Protein AF-A0A2E7S7I4-F1 (afdb_monomer_lite)

pLDDT: mean 76.7, std 18.22, range [30.67, 94.19]

Foldseek 3Di:
DDPPPPPPPPPPPDPKDKFWCDVVNDPVDDFDQDPQRKTKTKMKIFAQAQAKDKDADDDDDPQPWDKDWDRMDIAGHRGMDMIMIMIGDRPVVVVVPPPDD

Sequence (101 aa):
MVVCSLTTVNAQIGSWEMGIEYPQDNEDVPFNVKQDGTASIEFFVSNDELVDIVVEFEYEIPFEGEADGPESETIGSGENKSFILSVSGIDVWSFAADSKE

Structure (mmCIF, N/CA/C/O backbone):
data_AF-A0A2E7S7I4-F1
#
_entry.id   AF-A0A2E7S7I4-F1
#
loop_
_atom_site.group_PDB
_atom_site.id
_atom_site.type_symbol
_atom_site.label_atom_id
_atom_site.label_alt_id
_atom_site.label_comp_id
_atom_site.label_asym_id
_atom_site.label_entity_id
_atom_site.label_seq_id
_atom_site.pdbx_PDB_ins_code
_atom_site.Cartn_x
_atom_site.Cartn_y
_atom_site.Cartn_z
_atom_site.occupancy
_atom_site.B_iso_or_equiv
_atom_site.auth_seq_id
_atom_site.auth_comp_id
_atom_site.auth_asym_id
_atom_site.auth_atom_id
_atom_site.pdbx_PDB_model_num
ATOM 1 N N . MET A 1 1 ? -1.927 -27.656 15.101 1.00 35.72 1 MET A N 1
ATOM 2 C CA . MET A 1 1 ? -0.918 -26.609 14.851 1.00 35.72 1 MET A CA 1
ATOM 3 C C . MET A 1 1 ? -1.293 -25.987 13.520 1.00 35.72 1 MET A C 1
ATOM 5 O O . MET A 1 1 ? -1.087 -26.623 12.496 1.00 35.72 1 MET A O 1
ATOM 9 N N . VAL A 1 2 ? -2.019 -24.869 13.548 1.00 30.67 2 VAL A N 1
ATOM 10 C CA . VAL A 1 2 ? -2.439 -24.168 12.328 1.00 30.67 2 VAL A CA 1
ATOM 11 C C . VAL A 1 2 ? -1.203 -23.454 11.807 1.00 30.67 2 VAL A C 1
ATOM 13 O O . VAL A 1 2 ? -0.748 -22.482 12.398 1.00 30.67 2 VAL A O 1
ATOM 16 N N . VAL A 1 3 ? -0.611 -24.010 10.756 1.00 35.03 3 VAL A N 1
ATOM 17 C CA . VAL A 1 3 ? 0.371 -23.309 9.937 1.00 35.03 3 VAL A CA 1
ATOM 18 C C . VAL A 1 3 ? -0.409 -22.289 9.117 1.00 35.03 3 VAL A C 1
ATOM 20 O O . VAL A 1 3 ? -0.966 -22.612 8.071 1.00 35.03 3 VAL A O 1
ATOM 23 N N . CYS A 1 4 ? -0.528 -21.071 9.645 1.00 33.16 4 CYS A N 1
ATOM 24 C CA . CYS A 1 4 ? -0.923 -19.938 8.826 1.00 33.16 4 CYS A CA 1
ATOM 25 C C . CYS A 1 4 ? 0.244 -19.721 7.864 1.00 33.16 4 CYS A C 1
ATOM 27 O O . CYS A 1 4 ? 1.313 -19.264 8.266 1.00 33.16 4 CYS A O 1
ATOM 29 N N . SER A 1 5 ? 0.088 -20.208 6.636 1.00 36.25 5 SER A N 1
ATOM 30 C CA . SER A 1 5 ? 1.048 -19.948 5.574 1.00 36.25 5 SER A CA 1
ATOM 31 C C . SER A 1 5 ? 0.920 -18.462 5.283 1.00 36.25 5 SER A C 1
ATOM 33 O O . SER A 1 5 ? -0.021 -18.061 4.606 1.00 36.25 5 SER A O 1
ATOM 35 N N . LEU A 1 6 ? 1.805 -17.650 5.863 1.00 38.19 6 LEU A N 1
ATOM 36 C CA . LEU A 1 6 ? 2.038 -16.296 5.386 1.00 38.19 6 LEU A CA 1
ATOM 37 C C . LEU A 1 6 ? 2.487 -16.476 3.940 1.00 38.19 6 LEU A C 1
ATOM 39 O O . LEU A 1 6 ? 3.616 -16.887 3.673 1.00 38.19 6 LEU A O 1
ATOM 43 N N . THR A 1 7 ? 1.566 -16.300 3.001 1.00 39.59 7 THR A N 1
ATOM 44 C CA . THR A 1 7 ? 1.918 -16.089 1.608 1.00 39.59 7 THR A CA 1
ATOM 45 C C . THR A 1 7 ? 2.731 -14.809 1.598 1.00 39.59 7 THR A C 1
ATOM 47 O O . THR A 1 7 ? 2.176 -13.717 1.537 1.00 39.59 7 THR A O 1
ATOM 50 N N . THR A 1 8 ? 4.054 -14.933 1.711 1.00 41.22 8 THR A N 1
ATOM 51 C CA . THR A 1 8 ? 4.952 -13.922 1.175 1.00 41.22 8 THR A CA 1
ATOM 52 C C . THR A 1 8 ? 4.438 -13.674 -0.231 1.00 41.22 8 THR A C 1
ATOM 54 O O . THR A 1 8 ? 4.405 -14.602 -1.046 1.00 41.22 8 THR A O 1
ATOM 57 N N . VAL A 1 9 ? 3.976 -12.456 -0.499 1.00 38.88 9 VAL A N 1
ATOM 58 C CA . VAL A 1 9 ? 3.695 -11.986 -1.852 1.00 38.88 9 VAL A CA 1
ATOM 59 C C . VAL A 1 9 ? 5.059 -11.865 -2.533 1.00 38.88 9 VAL A C 1
ATOM 61 O O . VAL A 1 9 ? 5.582 -10.786 -2.748 1.00 38.88 9 VAL A O 1
ATOM 64 N N . ASN A 1 10 ? 5.723 -12.996 -2.776 1.00 46.19 10 ASN A N 1
ATOM 65 C CA . ASN A 1 10 ? 6.998 -13.043 -3.465 1.00 46.19 10 ASN A CA 1
ATOM 66 C C . ASN A 1 10 ? 6.672 -13.001 -4.953 1.00 46.19 10 ASN A C 1
ATOM 68 O O . ASN A 1 10 ? 6.769 -14.013 -5.653 1.00 46.19 10 ASN A O 1
ATOM 72 N N . ALA A 1 11 ? 6.222 -11.836 -5.416 1.00 46.62 11 ALA A N 1
ATOM 73 C CA . ALA A 1 11 ? 6.107 -11.520 -6.828 1.00 46.62 11 ALA A CA 1
ATOM 74 C C . ALA A 1 11 ? 7.520 -11.425 -7.433 1.00 46.62 11 ALA A C 1
ATOM 76 O O . ALA A 1 11 ? 7.968 -10.363 -7.828 1.00 46.62 11 ALA A O 1
ATOM 77 N N . GLN A 1 12 ? 8.255 -12.539 -7.496 1.00 51.50 12 GLN A N 1
ATOM 78 C CA . GLN A 1 12 ? 9.453 -12.628 -8.327 1.00 51.50 12 GLN A CA 1
ATOM 79 C C . GLN A 1 12 ? 9.050 -13.133 -9.707 1.00 51.50 12 GLN A C 1
ATOM 81 O O . GLN A 1 12 ? 9.051 -14.333 -9.985 1.00 51.50 12 GLN A O 1
ATOM 86 N N . ILE A 1 13 ? 8.727 -12.183 -10.580 1.00 48.50 13 ILE A N 1
ATOM 87 C CA . ILE A 1 13 ? 8.750 -12.362 -12.033 1.00 48.50 13 ILE A CA 1
ATOM 88 C C . ILE A 1 13 ? 9.616 -11.222 -12.602 1.00 48.50 13 ILE A C 1
ATOM 90 O O . ILE A 1 13 ? 9.090 -10.264 -13.151 1.00 48.50 13 ILE A O 1
ATOM 94 N N . GLY A 1 14 ? 10.943 -11.303 -12.441 1.00 61.19 14 GLY A N 1
ATOM 95 C CA . GLY A 1 14 ? 11.905 -10.264 -12.866 1.00 61.19 14 GLY A CA 1
ATOM 96 C C . GLY A 1 14 ? 12.567 -9.533 -11.691 1.00 61.19 14 GLY A C 1
ATOM 97 O O . GLY A 1 14 ? 12.229 -9.800 -10.541 1.00 61.19 14 GLY A O 1
ATOM 98 N N . SER A 1 15 ? 13.525 -8.644 -11.963 1.00 81.00 15 SER A N 1
ATOM 99 C CA . SER A 1 15 ? 14.253 -7.827 -10.970 1.00 81.00 15 SER A CA 1
ATOM 100 C C . SER A 1 15 ? 13.393 -6.666 -10.452 1.00 81.00 15 SER A C 1
ATOM 102 O O . SER A 1 15 ? 13.864 -5.555 -10.275 1.00 81.00 15 SER A O 1
ATOM 104 N N . TRP A 1 16 ? 12.103 -6.885 -10.233 1.00 87.56 16 TRP A N 1
ATOM 105 C CA . TRP A 1 16 ? 11.232 -5.907 -9.590 1.00 87.56 16 TRP A CA 1
ATOM 106 C C . TRP A 1 16 ? 10.647 -6.508 -8.312 1.00 87.56 16 TRP A C 1
ATOM 108 O O . TRP A 1 16 ? 10.568 -7.727 -8.159 1.00 87.56 16 TRP A O 1
ATOM 118 N N . GLU A 1 17 ? 10.291 -5.644 -7.370 1.00 88.75 17 GLU A N 1
ATOM 119 C CA . GLU A 1 17 ? 9.831 -5.989 -6.029 1.00 88.75 17 GLU A CA 1
ATOM 120 C C . GLU A 1 17 ? 8.551 -5.221 -5.701 1.00 88.75 17 GLU A C 1
ATOM 122 O O . GLU A 1 17 ? 8.403 -4.052 -6.058 1.00 88.75 17 GLU A O 1
ATOM 127 N N . MET A 1 18 ? 7.636 -5.880 -4.992 1.00 89.00 18 MET A N 1
ATOM 128 C CA . MET A 1 18 ? 6.477 -5.258 -4.363 1.00 89.00 18 MET A CA 1
ATOM 129 C C . MET A 1 18 ? 6.527 -5.534 -2.866 1.00 89.00 18 MET A C 1
ATOM 131 O O . MET A 1 18 ? 6.741 -6.674 -2.452 1.00 89.00 18 MET A O 1
ATOM 135 N N . GLY A 1 19 ? 6.284 -4.505 -2.064 1.00 87.44 19 GLY A N 1
ATOM 136 C CA . GLY A 1 19 ? 6.262 -4.611 -0.612 1.00 87.44 19 GLY A CA 1
ATOM 137 C C . GLY A 1 19 ? 5.202 -3.715 0.007 1.00 87.44 19 GLY A C 1
ATOM 138 O O . GLY A 1 19 ? 4.689 -2.803 -0.634 1.00 87.44 19 GLY A O 1
ATOM 139 N N . ILE A 1 20 ? 4.865 -3.991 1.263 1.00 87.56 20 ILE A N 1
ATOM 140 C CA . ILE A 1 20 ? 3.967 -3.166 2.075 1.00 87.56 20 ILE A CA 1
ATOM 141 C C . ILE A 1 20 ? 4.834 -2.366 3.047 1.00 87.56 20 ILE A C 1
ATOM 143 O O . ILE A 1 20 ? 5.730 -2.929 3.675 1.00 87.56 20 ILE A O 1
ATOM 147 N N . GLU A 1 21 ? 4.557 -1.074 3.195 1.00 86.50 21 GLU A N 1
ATOM 148 C CA . GLU A 1 21 ? 5.175 -0.245 4.226 1.00 86.50 21 GLU A CA 1
ATOM 149 C C . GLU A 1 21 ? 4.386 -0.398 5.528 1.00 86.50 21 GLU A C 1
ATOM 151 O O . GLU A 1 21 ? 3.284 0.132 5.710 1.00 86.50 21 GLU A O 1
ATOM 156 N N . TYR A 1 22 ? 4.942 -1.193 6.442 1.00 83.12 22 TYR A N 1
ATOM 157 C CA . TYR A 1 22 ? 4.313 -1.457 7.727 1.00 83.12 22 TYR A CA 1
ATOM 158 C C . TYR A 1 22 ? 4.479 -0.277 8.687 1.00 83.12 22 TYR A C 1
ATOM 160 O O . TYR A 1 22 ? 5.537 0.362 8.742 1.00 83.12 22 TYR A O 1
ATOM 168 N N . PRO A 1 23 ? 3.467 -0.001 9.527 1.00 75.56 23 PRO A N 1
ATOM 169 C CA . PRO A 1 23 ? 3.599 1.008 10.562 1.00 75.56 23 PRO A CA 1
ATOM 170 C C . PRO A 1 23 ? 4.755 0.644 11.498 1.00 75.56 23 PRO A C 1
ATOM 172 O O . PRO A 1 23 ? 4.812 -0.455 12.041 1.00 75.56 23 PRO A O 1
ATOM 175 N N . GLN A 1 24 ? 5.655 1.604 11.727 1.00 77.94 24 GLN A N 1
ATOM 176 C CA . GLN A 1 24 ? 6.852 1.406 12.558 1.00 77.94 24 GLN A CA 1
ATOM 177 C C . GLN A 1 24 ? 7.823 0.343 12.016 1.00 77.94 24 GLN A C 1
ATOM 179 O O . GLN A 1 24 ? 8.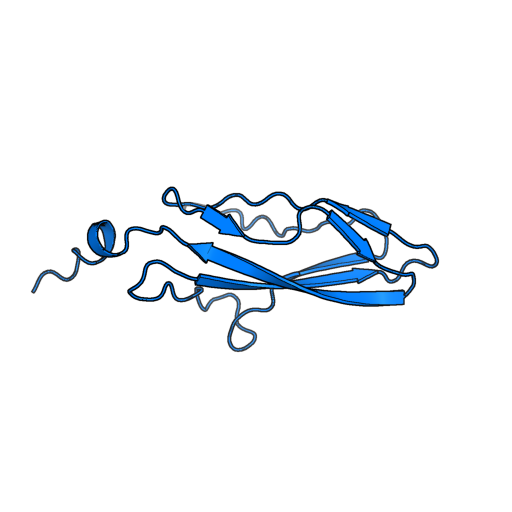615 -0.177 12.800 1.00 77.94 24 GLN A O 1
ATOM 184 N N . ASP A 1 25 ? 7.767 0.034 10.714 1.00 74.12 25 ASP A N 1
ATOM 185 C CA . ASP A 1 25 ? 8.627 -0.973 10.074 1.00 74.12 25 ASP A CA 1
ATOM 186 C C . ASP A 1 25 ? 8.475 -2.369 10.713 1.00 74.12 25 ASP A C 1
ATOM 188 O O . ASP A 1 25 ? 9.420 -3.147 10.802 1.00 74.12 25 ASP A O 1
ATOM 192 N N . ASN A 1 26 ? 7.283 -2.671 11.245 1.00 76.69 26 ASN A N 1
ATOM 193 C CA . ASN A 1 26 ? 7.043 -3.890 12.006 1.00 76.69 26 ASN A CA 1
ATOM 194 C C . ASN A 1 26 ? 5.804 -4.634 11.495 1.00 76.69 26 ASN A C 1
ATOM 196 O O . ASN A 1 26 ? 4.673 -4.216 11.743 1.00 76.69 26 ASN A O 1
ATOM 200 N N . GLU A 1 27 ? 6.028 -5.758 10.815 1.00 76.06 27 GLU A N 1
ATOM 201 C CA . GLU A 1 27 ? 4.978 -6.610 10.233 1.00 76.06 27 GLU A CA 1
ATOM 202 C C . GLU A 1 27 ? 4.058 -7.261 11.279 1.00 76.06 27 GLU A C 1
ATOM 204 O O . GLU A 1 27 ? 2.907 -7.581 10.986 1.00 76.06 27 GLU A O 1
ATOM 209 N N . ASP A 1 28 ? 4.527 -7.393 12.525 1.00 79.56 28 ASP A N 1
ATOM 210 C CA . ASP A 1 28 ? 3.725 -7.875 13.656 1.00 79.56 28 ASP A CA 1
ATOM 211 C C . ASP A 1 28 ? 2.703 -6.831 14.146 1.00 79.56 28 ASP A C 1
ATOM 213 O O . ASP A 1 28 ? 1.825 -7.148 14.954 1.00 79.56 28 ASP A O 1
ATOM 217 N N . VAL A 1 29 ? 2.807 -5.573 13.697 1.00 73.88 29 VAL A N 1
ATOM 218 C CA . VAL A 1 29 ? 1.882 -4.504 14.086 1.00 73.88 29 VAL A CA 1
ATOM 219 C C . VAL A 1 29 ? 0.735 -4.432 13.075 1.00 73.88 29 VAL A C 1
ATOM 221 O O . VAL A 1 29 ? 0.941 -3.997 11.941 1.00 73.88 29 VAL A O 1
ATOM 224 N N . PRO A 1 30 ? -0.501 -4.796 13.467 1.00 76.00 30 PRO A N 1
ATOM 225 C CA . PRO A 1 30 ? -1.639 -4.736 12.561 1.00 76.00 30 PRO A CA 1
ATOM 226 C C . PRO A 1 30 ? -1.980 -3.291 12.173 1.00 76.00 30 PRO A C 1
ATOM 228 O O . PRO A 1 30 ? -1.838 -2.354 12.966 1.00 76.00 30 PRO A O 1
ATOM 231 N N . PHE A 1 31 ? -2.517 -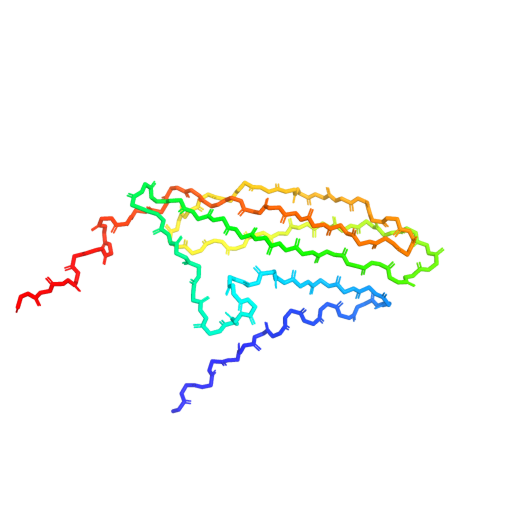3.119 10.963 1.00 77.94 31 PHE A N 1
ATOM 232 C CA . PHE A 1 31 ? -3.100 -1.850 10.533 1.00 77.94 31 PHE A CA 1
ATOM 233 C C . PHE A 1 31 ? -4.313 -1.515 11.408 1.00 77.94 31 PHE A C 1
ATOM 235 O O . PHE A 1 31 ? -5.239 -2.313 11.556 1.00 77.94 31 PHE A O 1
ATOM 242 N N . ASN A 1 32 ? -4.314 -0.322 12.003 1.00 77.81 32 ASN A N 1
ATOM 243 C CA . ASN A 1 32 ? -5.434 0.122 12.824 1.00 77.81 32 ASN A CA 1
ATOM 244 C C . ASN A 1 32 ? -6.583 0.598 11.933 1.00 77.81 32 ASN A C 1
ATOM 246 O O . ASN A 1 32 ? -6.451 1.596 11.222 1.00 77.81 32 ASN A O 1
ATOM 250 N N . VAL A 1 33 ? -7.730 -0.073 12.039 1.00 79.88 33 VAL A N 1
ATOM 251 C CA . VAL A 1 33 ? -8.994 0.433 11.500 1.00 79.88 33 VAL A CA 1
ATOM 252 C C . VAL A 1 33 ? -9.501 1.529 12.436 1.00 79.88 33 VAL A C 1
ATOM 254 O O . VAL A 1 33 ? -9.655 1.329 13.642 1.00 79.88 33 VAL A O 1
ATOM 257 N N . LYS A 1 34 ? -9.729 2.723 11.895 1.00 81.50 34 LYS A N 1
ATOM 258 C CA . LYS A 1 34 ? -10.287 3.860 12.632 1.00 81.50 34 LYS A CA 1
ATOM 259 C C . LYS A 1 34 ? -11.732 3.558 13.032 1.00 81.50 34 LYS A C 1
ATOM 261 O O . LYS A 1 34 ? -12.418 2.782 12.381 1.00 81.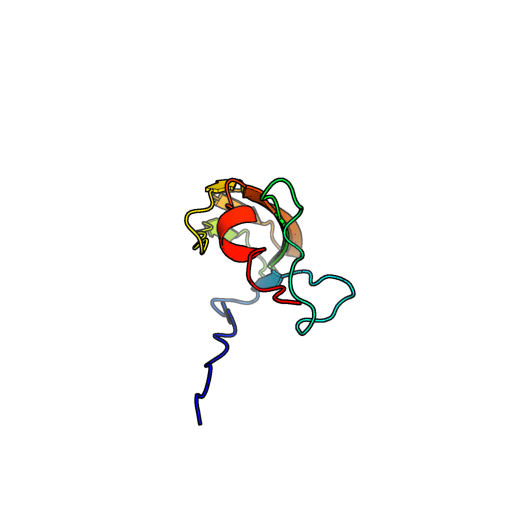50 34 LYS A O 1
ATOM 266 N N . GLN A 1 35 ? -12.232 4.257 14.051 1.00 77.06 35 GLN A N 1
ATOM 267 C CA . GLN A 1 35 ? -13.631 4.144 14.508 1.00 77.06 35 GLN A CA 1
ATOM 268 C C . GLN A 1 35 ? -14.680 4.470 13.429 1.00 77.06 35 GLN A C 1
ATOM 270 O O . GLN A 1 35 ? -15.847 4.140 13.591 1.00 77.06 35 GLN A O 1
ATOM 275 N N . ASP A 1 36 ? -14.268 5.121 12.345 1.00 80.88 36 ASP A N 1
ATOM 276 C CA . ASP A 1 36 ? -15.107 5.408 11.181 1.00 80.88 36 ASP A CA 1
ATOM 277 C C . ASP A 1 36 ? -15.117 4.254 10.153 1.00 80.88 36 ASP A C 1
ATOM 279 O O . ASP A 1 36 ? -15.633 4.401 9.054 1.00 80.88 36 ASP A O 1
ATOM 283 N N . GLY A 1 37 ? -14.505 3.108 10.473 1.00 82.00 37 GLY A N 1
ATOM 284 C CA . GLY A 1 37 ? -14.443 1.962 9.564 1.00 82.00 37 GLY A CA 1
ATOM 285 C C . GLY A 1 37 ? -13.431 2.116 8.433 1.00 82.00 37 GLY A C 1
ATOM 286 O O . GLY A 1 37 ? -13.579 1.481 7.391 1.00 82.00 37 GLY A O 1
ATOM 287 N N . THR A 1 38 ? -12.422 2.974 8.618 1.00 85.88 38 THR A N 1
ATOM 288 C CA . THR A 1 38 ? -11.418 3.277 7.591 1.00 85.88 38 THR A CA 1
ATOM 289 C C . THR A 1 38 ? -10.017 2.825 7.985 1.00 85.88 38 THR A C 1
ATOM 291 O O . THR A 1 38 ? -9.606 2.970 9.136 1.00 85.88 38 THR A O 1
ATOM 294 N N . ALA A 1 39 ? -9.251 2.324 7.023 1.00 86.25 39 ALA A N 1
ATOM 295 C CA . ALA A 1 39 ? -7.836 1.999 7.164 1.00 86.25 39 ALA A CA 1
ATOM 296 C C . ALA A 1 39 ? -7.053 2.522 5.953 1.00 86.25 39 ALA A C 1
ATOM 298 O O . ALA A 1 39 ? -7.619 2.780 4.893 1.00 86.25 39 ALA A O 1
ATOM 299 N N . SER A 1 40 ? -5.748 2.706 6.119 1.00 88.00 40 SER A N 1
ATOM 300 C CA . SER A 1 40 ? -4.856 3.113 5.033 1.00 88.00 40 SER A CA 1
ATOM 301 C C . SER A 1 40 ? -3.629 2.219 5.060 1.00 88.00 40 SER A C 1
ATOM 303 O O . SER A 1 40 ? -3.013 2.062 6.116 1.00 88.00 40 SER A O 1
ATOM 305 N N . ILE A 1 41 ? -3.309 1.633 3.913 1.00 87.12 41 ILE A N 1
ATOM 306 C CA . ILE A 1 41 ? -2.156 0.764 3.706 1.00 87.12 41 ILE A CA 1
ATOM 307 C C . ILE A 1 41 ? -1.259 1.445 2.680 1.00 87.12 41 ILE A C 1
ATOM 309 O O . ILE A 1 41 ? -1.714 1.785 1.591 1.00 87.12 41 ILE A O 1
ATOM 313 N N . GLU A 1 42 ? 0.003 1.654 3.031 1.00 90.38 42 GLU A N 1
ATOM 314 C CA . GLU A 1 42 ? 1.018 2.135 2.100 1.00 90.38 42 GLU A CA 1
ATOM 315 C C . GLU A 1 42 ? 1.799 0.935 1.567 1.00 90.38 42 GLU A C 1
ATOM 317 O O . GLU A 1 42 ? 2.112 0.001 2.305 1.00 90.38 42 GLU A O 1
ATOM 322 N N . PHE A 1 43 ? 2.057 0.914 0.267 1.00 90.69 43 PHE A N 1
ATOM 323 C CA . PHE A 1 43 ? 2.813 -0.148 -0.385 1.00 90.69 43 PHE A CA 1
ATOM 324 C C . PHE A 1 43 ? 3.667 0.439 -1.499 1.00 90.69 43 PHE A C 1
ATOM 326 O O . PHE A 1 43 ? 3.360 1.504 -2.032 1.00 90.69 43 PHE A O 1
ATOM 333 N N . PHE A 1 44 ? 4.739 -0.250 -1.866 1.00 92.19 44 PHE A N 1
ATOM 334 C CA . PHE A 1 44 ? 5.663 0.204 -2.892 1.00 92.19 44 PHE A CA 1
ATOM 335 C C . PHE A 1 44 ? 5.872 -0.848 -3.971 1.00 92.19 44 PHE A C 1
ATOM 337 O O . PHE A 1 44 ? 5.738 -2.052 -3.744 1.00 92.19 44 PHE A O 1
ATOM 344 N N . VAL A 1 45 ? 6.240 -0.363 -5.151 1.00 92.69 45 VAL A N 1
ATOM 345 C CA . VAL A 1 45 ? 6.751 -1.168 -6.255 1.00 92.69 45 VAL A CA 1
ATOM 346 C C . VAL A 1 45 ? 8.096 -0.589 -6.668 1.00 92.69 45 VAL A C 1
ATOM 348 O O . VAL A 1 45 ? 8.212 0.611 -6.925 1.00 92.69 45 VAL A O 1
ATOM 351 N N . SER A 1 46 ? 9.127 -1.421 -6.689 1.00 91.94 46 SER A N 1
ATOM 352 C CA . SER A 1 46 ? 10.481 -1.072 -7.112 1.00 91.94 46 SER A CA 1
ATOM 353 C C . SER A 1 46 ? 10.825 -1.858 -8.365 1.00 91.94 46 SER A C 1
ATOM 355 O O . SER A 1 46 ? 10.769 -3.082 -8.350 1.00 91.94 46 SER A O 1
ATOM 357 N N . ASN A 1 47 ? 11.157 -1.176 -9.453 1.00 91.81 47 ASN A N 1
ATOM 358 C CA . ASN A 1 47 ? 11.537 -1.788 -10.716 1.00 91.81 47 ASN A CA 1
ATOM 359 C C . ASN A 1 47 ? 13.047 -1.630 -10.943 1.00 91.81 47 ASN A C 1
ATOM 361 O O . ASN A 1 47 ? 13.477 -0.581 -11.408 1.00 91.81 47 ASN A O 1
ATOM 365 N N . ASP A 1 48 ? 13.854 -2.655 -10.655 1.00 89.19 48 ASP A N 1
ATOM 366 C CA . ASP A 1 48 ? 15.300 -2.664 -10.959 1.00 89.19 48 ASP A CA 1
ATOM 367 C C . ASP A 1 48 ? 15.586 -3.141 -12.400 1.00 89.19 48 ASP A C 1
ATOM 369 O O . ASP A 1 48 ? 16.737 -3.235 -12.827 1.00 89.19 48 ASP A O 1
ATOM 373 N N . GLU A 1 49 ? 14.550 -3.421 -13.201 1.00 85.56 49 GLU A N 1
ATOM 374 C CA . GLU A 1 49 ? 14.734 -3.748 -14.613 1.00 85.56 49 GLU A CA 1
ATOM 375 C C . GLU A 1 49 ? 15.180 -2.525 -15.431 1.00 85.56 49 GLU A C 1
ATOM 377 O O . GLU A 1 49 ? 14.940 -1.361 -15.107 1.00 85.56 49 GLU A O 1
ATOM 382 N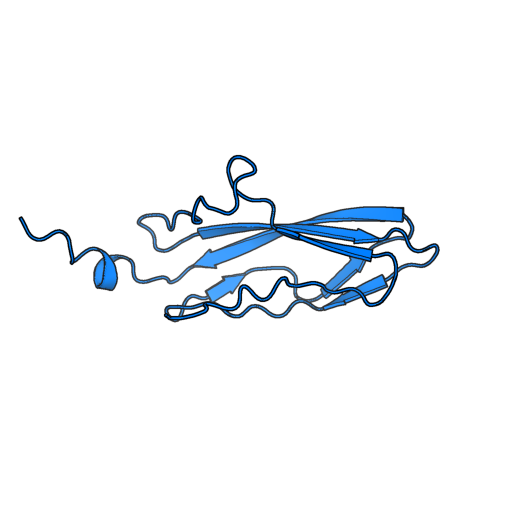 N . LEU A 1 50 ? 15.811 -2.811 -16.572 1.00 84.75 50 LEU A N 1
ATOM 383 C CA . LEU A 1 50 ? 16.251 -1.806 -17.548 1.00 84.75 50 LEU A CA 1
ATOM 384 C C . LEU A 1 50 ? 15.128 -1.359 -18.501 1.00 84.75 50 LEU A C 1
ATOM 386 O O . LEU A 1 50 ? 15.395 -0.628 -19.459 1.00 84.75 50 LEU A O 1
ATOM 390 N N . VAL A 1 51 ? 13.913 -1.868 -18.291 1.00 88.25 51 VAL A N 1
ATOM 391 C CA . VAL A 1 51 ? 12.711 -1.573 -19.074 1.00 88.25 51 VAL A CA 1
ATOM 392 C C . VAL A 1 51 ? 11.543 -1.261 -18.145 1.00 88.25 51 VAL A C 1
ATOM 394 O O . VAL A 1 51 ? 11.497 -1.716 -17.002 1.00 88.25 51 VAL A O 1
ATOM 397 N N . ASP A 1 52 ? 10.593 -0.488 -18.658 1.00 90.44 52 ASP A N 1
ATOM 398 C CA . ASP A 1 52 ? 9.404 -0.097 -17.910 1.00 90.44 52 ASP A CA 1
ATOM 399 C C . ASP A 1 52 ? 8.459 -1.293 -17.752 1.00 90.44 52 ASP A C 1
ATOM 401 O O . ASP A 1 52 ? 8.295 -2.101 -18.675 1.00 90.44 52 ASP A O 1
ATOM 405 N N . ILE A 1 53 ? 7.815 -1.389 -16.590 1.00 88.81 53 ILE A N 1
ATOM 406 C CA . ILE A 1 53 ? 6.823 -2.426 -16.294 1.00 88.81 53 ILE A CA 1
ATOM 407 C C . ILE A 1 53 ? 5.441 -1.804 -16.121 1.00 88.81 53 ILE A C 1
ATOM 409 O O . ILE A 1 53 ? 5.304 -0.667 -15.670 1.00 88.81 53 ILE A O 1
ATOM 413 N N . VAL A 1 54 ? 4.409 -2.572 -16.463 1.00 90.44 54 VAL A N 1
ATOM 414 C CA . VAL A 1 54 ? 3.015 -2.233 -16.166 1.00 90.44 54 VAL A CA 1
ATOM 415 C C . VAL A 1 54 ? 2.521 -3.222 -15.125 1.00 90.44 54 VAL A C 1
ATOM 417 O O . VAL A 1 54 ? 2.606 -4.431 -15.340 1.00 90.44 54 VAL A O 1
ATOM 420 N N . VAL A 1 55 ? 2.043 -2.703 -14.001 1.00 89.56 55 VAL A N 1
ATOM 421 C CA . VAL A 1 55 ? 1.544 -3.492 -12.874 1.00 89.56 55 VAL A CA 1
ATOM 422 C C . VAL A 1 55 ? 0.051 -3.249 -12.742 1.00 89.56 55 VAL A C 1
ATOM 424 O O . VAL A 1 55 ? -0.388 -2.103 -12.745 1.00 89.56 55 VAL A O 1
ATOM 427 N N . GLU A 1 56 ? -0.716 -4.328 -12.642 1.00 91.12 56 GLU A N 1
ATOM 428 C CA . GLU A 1 56 ? -2.150 -4.311 -12.354 1.00 91.12 56 GLU A CA 1
ATOM 429 C C . GLU A 1 56 ? -2.348 -4.759 -10.903 1.00 9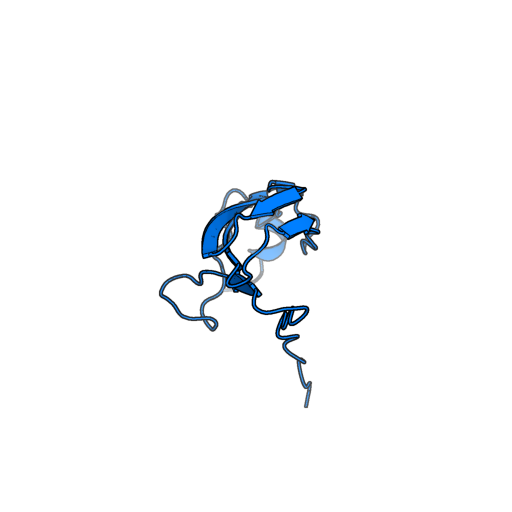1.12 56 GLU A C 1
ATOM 431 O O . GLU A 1 56 ? -1.719 -5.725 -10.461 1.00 91.12 56 GLU A O 1
ATOM 436 N N . PHE A 1 57 ? -3.191 -4.050 -10.154 1.00 89.25 57 PHE A N 1
ATOM 437 C CA . PHE A 1 57 ? -3.423 -4.317 -8.737 1.00 89.25 57 PHE A CA 1
ATOM 438 C C . PHE A 1 57 ? -4.825 -4.883 -8.523 1.00 89.25 57 PHE A C 1
ATOM 440 O O . PHE A 1 57 ? -5.818 -4.325 -8.986 1.00 89.25 57 PHE A O 1
ATOM 447 N N . GLU A 1 58 ? -4.903 -5.977 -7.770 1.00 88.25 58 GLU A N 1
ATOM 448 C CA . GLU A 1 58 ? -6.157 -6.564 -7.309 1.00 88.25 58 GLU A CA 1
ATOM 449 C C . GLU A 1 58 ? -6.151 -6.607 -5.780 1.00 88.25 58 GLU A C 1
ATOM 451 O O . GLU A 1 58 ? -5.166 -7.016 -5.160 1.00 88.25 58 GLU A O 1
ATOM 456 N N . TYR A 1 59 ? -7.246 -6.154 -5.171 1.00 85.75 59 TYR A N 1
ATOM 457 C CA . TYR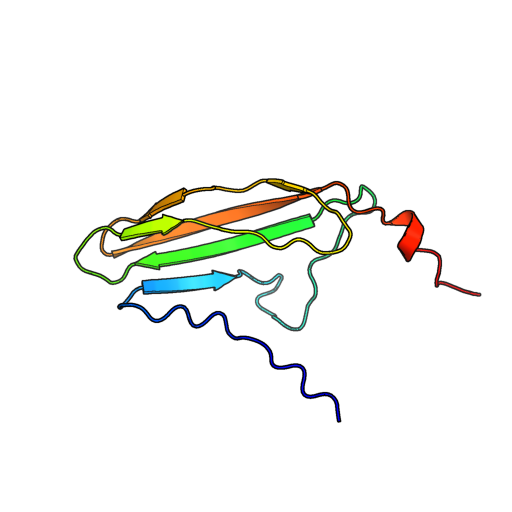 A 1 59 ? -7.374 -6.021 -3.724 1.00 85.75 59 TYR A CA 1
ATOM 458 C C . TYR A 1 59 ? -8.427 -6.990 -3.194 1.00 85.75 59 TYR A C 1
ATOM 460 O O . TYR A 1 59 ? -9.583 -6.949 -3.612 1.00 85.75 59 TYR A O 1
ATOM 468 N N . GLU A 1 60 ? -8.047 -7.820 -2.225 1.00 84.25 60 GLU A N 1
ATOM 469 C CA . GLU A 1 60 ? -8.980 -8.653 -1.467 1.00 84.25 60 GLU A CA 1
ATOM 470 C C . GLU A 1 60 ? -9.163 -8.050 -0.070 1.00 84.25 60 GLU A C 1
ATOM 472 O O . GLU A 1 60 ? -8.265 -8.111 0.772 1.00 84.25 60 GLU A O 1
ATOM 477 N N . ILE A 1 61 ? -10.321 -7.426 0.168 1.00 80.38 61 ILE A N 1
ATOM 478 C CA . ILE A 1 61 ? -10.631 -6.775 1.444 1.00 80.38 61 ILE A CA 1
ATOM 479 C C . ILE A 1 61 ? -11.550 -7.671 2.286 1.00 80.38 61 ILE A C 1
ATOM 481 O O . ILE A 1 61 ? -12.650 -8.018 1.846 1.00 80.38 61 ILE A O 1
ATOM 485 N N . PRO A 1 62 ? -11.145 -8.046 3.513 1.00 72.31 62 PRO A N 1
ATOM 486 C CA . PRO A 1 62 ? -12.019 -8.765 4.430 1.00 72.31 62 PRO A CA 1
ATOM 487 C C . PRO A 1 62 ? -13.100 -7.840 5.020 1.00 72.31 62 PRO A C 1
ATOM 489 O O . PRO A 1 62 ? -12.974 -6.620 5.004 1.00 72.31 62 PRO A O 1
ATOM 492 N N . PHE A 1 63 ? -14.147 -8.427 5.612 1.00 73.06 63 PHE A N 1
ATOM 493 C CA . PHE A 1 63 ? -15.226 -7.701 6.313 1.00 73.06 63 PHE A CA 1
ATOM 494 C C . PHE A 1 63 ? -16.107 -6.806 5.428 1.00 73.06 63 PHE A C 1
ATOM 496 O O . PHE A 1 63 ? -16.661 -5.828 5.919 1.00 73.06 63 PHE A O 1
ATOM 503 N N . GLU A 1 64 ? -16.246 -7.160 4.145 1.00 76.75 64 GLU A N 1
ATOM 504 C CA . GLU A 1 64 ? -17.105 -6.452 3.177 1.00 76.75 64 GLU A CA 1
ATOM 505 C C . GLU A 1 64 ? -16.736 -4.965 2.992 1.00 76.75 64 GLU A C 1
ATOM 507 O O . GLU A 1 64 ? -17.555 -4.174 2.530 1.00 76.75 64 GLU A O 1
ATOM 512 N N . GLY A 1 65 ? -15.499 -4.589 3.337 1.00 80.38 65 GLY A N 1
ATOM 513 C CA . GLY A 1 65 ? -14.984 -3.244 3.111 1.00 80.38 65 GLY A CA 1
ATOM 514 C C . GLY A 1 65 ? -14.745 -2.948 1.629 1.00 80.38 65 GLY A C 1
ATOM 515 O O . GLY A 1 65 ? -14.553 -3.844 0.806 1.00 80.38 65 GLY A O 1
ATOM 516 N N . GLU A 1 66 ? -14.719 -1.665 1.299 1.00 86.25 66 GLU A N 1
ATOM 517 C CA . GLU A 1 66 ? -14.433 -1.149 -0.035 1.00 86.25 66 GLU A CA 1
ATOM 518 C C . GLU A 1 66 ? -12.963 -0.719 -0.109 1.00 86.25 66 GLU A C 1
ATOM 520 O O . GLU A 1 66 ? -12.461 -0.047 0.793 1.00 86.25 66 GLU A O 1
ATOM 525 N N . ALA A 1 67 ? -12.269 -1.119 -1.175 1.00 88.44 67 ALA A N 1
ATOM 526 C CA . ALA A 1 67 ? -10.906 -0.690 -1.476 1.00 88.44 67 ALA A CA 1
ATOM 527 C C . ALA A 1 67 ? -10.917 0.460 -2.488 1.00 88.44 67 ALA A C 1
ATOM 529 O O . ALA A 1 67 ? -11.554 0.369 -3.535 1.00 88.44 67 ALA A O 1
ATOM 530 N N . ASP A 1 68 ? -10.148 1.500 -2.193 1.00 91.06 68 ASP A N 1
ATOM 531 C CA . ASP A 1 68 ? -9.862 2.631 -3.067 1.00 91.06 68 ASP A CA 1
ATOM 532 C C . ASP A 1 68 ? -8.341 2.747 -3.233 1.00 91.06 68 ASP A C 1
ATOM 534 O O . ASP A 1 68 ? -7.606 3.029 -2.283 1.00 91.06 68 ASP A O 1
ATOM 538 N N . GLY A 1 69 ? -7.858 2.450 -4.437 1.00 90.38 69 GLY A N 1
ATOM 539 C CA . GLY A 1 69 ? -6.438 2.396 -4.773 1.00 90.38 69 GLY A CA 1
ATOM 540 C C . GLY A 1 69 ? -6.222 2.361 -6.289 1.00 90.38 69 GLY A C 1
ATOM 541 O O . GLY A 1 69 ? -7.192 2.280 -7.046 1.00 90.38 69 GLY A O 1
ATOM 542 N N . PRO A 1 70 ? -4.968 2.460 -6.760 1.00 91.06 70 PRO A N 1
ATOM 543 C CA . PRO A 1 70 ? -4.662 2.390 -8.187 1.00 91.06 70 PRO A CA 1
ATOM 544 C C . PRO A 1 70 ? -5.030 1.020 -8.774 1.00 91.06 70 PRO A C 1
ATOM 546 O O . PRO A 1 70 ? -4.644 -0.006 -8.241 1.00 91.06 70 PRO A O 1
ATOM 549 N N . GLU A 1 71 ? -5.724 0.989 -9.910 1.00 90.19 71 GLU A N 1
ATOM 550 C CA . GLU A 1 71 ? -6.047 -0.263 -10.620 1.00 90.19 71 GLU A CA 1
ATOM 551 C C . GLU A 1 71 ? -4.873 -0.779 -11.469 1.00 90.19 71 GLU A C 1
ATOM 553 O O . GLU A 1 71 ? -4.650 -1.981 -11.597 1.00 90.19 71 GLU A O 1
ATOM 558 N N . SER A 1 72 ? -4.093 0.139 -12.040 1.00 91.19 72 SER A N 1
ATOM 559 C CA . SER A 1 72 ? -2.893 -0.168 -12.807 1.00 91.19 72 SER A CA 1
ATOM 560 C C . SER A 1 72 ? -1.938 1.015 -12.810 1.00 91.19 72 SER A C 1
ATOM 562 O O . SER A 1 72 ? -2.353 2.167 -12.663 1.00 91.19 72 SER A O 1
ATOM 564 N N . GLU A 1 73 ? -0.650 0.741 -12.973 1.00 93.75 73 GLU A N 1
ATOM 565 C CA . GLU A 1 73 ? 0.363 1.783 -13.036 1.00 93.75 73 GLU A CA 1
ATOM 566 C C . GLU A 1 73 ? 1.577 1.349 -13.857 1.00 93.75 73 GLU A C 1
ATOM 568 O O . GLU A 1 73 ? 1.970 0.181 -13.865 1.00 93.75 73 GLU A O 1
ATOM 573 N N . THR A 1 74 ? 2.202 2.318 -14.530 1.00 93.38 74 THR A N 1
ATOM 574 C CA . THR A 1 74 ? 3.511 2.116 -15.164 1.00 93.38 74 THR A CA 1
ATOM 575 C C . THR A 1 74 ? 4.624 2.545 -14.212 1.00 93.38 74 THR A C 1
ATOM 577 O O . THR A 1 74 ? 4.631 3.678 -13.713 1.00 93.38 74 THR A O 1
ATOM 580 N N . ILE A 1 75 ? 5.573 1.641 -13.967 1.00 93.56 75 ILE A N 1
ATOM 581 C CA . ILE A 1 75 ? 6.772 1.892 -13.164 1.00 93.56 75 ILE A CA 1
ATOM 582 C C . ILE A 1 75 ? 7.964 1.956 -14.113 1.00 93.56 75 ILE A C 1
ATOM 584 O O . ILE A 1 75 ? 8.250 0.989 -14.826 1.00 93.56 75 ILE A O 1
ATOM 588 N N . GLY A 1 76 ? 8.636 3.106 -14.140 1.00 93.00 76 GLY A N 1
ATOM 589 C CA . GLY A 1 76 ? 9.793 3.313 -14.994 1.00 93.00 76 GLY A CA 1
ATOM 590 C C . GLY A 1 76 ? 10.959 2.392 -14.641 1.00 93.00 76 GLY A C 1
ATOM 591 O O . GLY A 1 76 ? 11.048 1.837 -13.545 1.00 93.00 76 GLY A O 1
ATOM 592 N N . SER A 1 77 ? 11.862 2.221 -15.593 1.00 91.88 77 SER A N 1
ATOM 593 C CA . SER A 1 77 ? 13.118 1.483 -15.411 1.00 91.88 77 SER A CA 1
ATOM 594 C C . SER A 1 77 ? 13.970 2.104 -14.293 1.00 91.88 77 SER A C 1
ATOM 596 O O . SER A 1 77 ? 14.307 3.289 -14.365 1.00 91.88 77 SER A O 1
ATOM 598 N N . GLY A 1 78 ? 14.352 1.331 -13.276 1.00 91.12 78 GLY A N 1
ATOM 599 C CA . GLY A 1 78 ? 15.102 1.825 -12.113 1.00 91.12 78 GLY A CA 1
ATOM 600 C C . GLY A 1 78 ? 14.294 2.710 -11.154 1.00 91.12 78 GLY A C 1
ATOM 601 O O . GLY A 1 78 ? 14.894 3.388 -10.316 1.00 91.12 78 GLY A O 1
ATOM 602 N N . GLU A 1 79 ? 12.964 2.771 -11.288 1.00 94.19 79 GLU A N 1
ATOM 603 C CA . GLU A 1 79 ? 12.108 3.585 -10.420 1.00 94.19 79 GLU A CA 1
ATOM 604 C C . GLU A 1 79 ? 11.516 2.795 -9.255 1.00 94.19 79 GLU A C 1
ATOM 606 O O . GLU A 1 79 ? 11.170 1.622 -9.367 1.00 94.19 79 GLU A O 1
ATOM 611 N N . ASN A 1 80 ? 11.299 3.500 -8.147 1.00 93.62 80 ASN A N 1
ATOM 612 C CA . ASN A 1 80 ? 10.498 3.030 -7.030 1.00 93.62 80 ASN A CA 1
ATOM 613 C C . ASN A 1 80 ? 9.343 4.007 -6.787 1.00 93.62 80 ASN A C 1
ATOM 615 O O . ASN A 1 80 ? 9.559 5.210 -6.630 1.00 93.62 80 ASN A O 1
ATOM 619 N N . LYS A 1 81 ? 8.114 3.486 -6.785 1.00 93.62 81 LYS A N 1
ATOM 620 C CA . LYS A 1 81 ? 6.888 4.252 -6.544 1.00 93.62 81 LYS A CA 1
ATOM 621 C C . LYS A 1 81 ? 6.131 3.664 -5.362 1.00 93.62 81 LYS A C 1
ATOM 623 O O . LYS A 1 81 ? 5.946 2.451 -5.294 1.00 93.62 81 LYS A O 1
ATOM 628 N N . SER A 1 82 ? 5.662 4.543 -4.483 1.00 93.06 82 SER A N 1
ATOM 629 C CA . SER A 1 82 ? 4.777 4.199 -3.370 1.00 93.06 82 SER A CA 1
ATOM 630 C C . SER A 1 82 ? 3.343 4.624 -3.673 1.00 93.06 82 SER A C 1
ATOM 632 O O . SER A 1 82 ? 3.099 5.629 -4.346 1.00 93.06 82 SER A O 1
ATOM 634 N N . PHE A 1 83 ? 2.398 3.851 -3.158 1.00 93.38 83 PHE A N 1
ATOM 635 C CA . PHE A 1 83 ? 0.965 3.993 -3.358 1.00 93.38 83 PHE A CA 1
ATOM 636 C C . PHE A 1 83 ? 0.243 3.833 -2.027 1.00 93.38 83 PHE A C 1
ATOM 638 O O . PHE A 1 83 ? 0.740 3.192 -1.102 1.00 93.38 83 PHE A O 1
ATOM 645 N N . ILE A 1 84 ? -0.963 4.389 -1.955 1.00 91.56 84 ILE A N 1
ATOM 646 C CA . ILE A 1 84 ? -1.827 4.279 -0.785 1.00 91.56 84 ILE A CA 1
ATOM 647 C C . ILE A 1 84 ? -3.104 3.561 -1.210 1.00 91.56 84 ILE A C 1
ATOM 649 O O . ILE A 1 84 ? -3.806 4.025 -2.105 1.00 91.56 84 ILE A O 1
ATOM 653 N N . LEU A 1 85 ? -3.401 2.450 -0.542 1.00 90.25 85 LEU A N 1
ATOM 654 C CA . LEU A 1 85 ? -4.691 1.775 -0.573 1.00 90.25 85 LEU A CA 1
ATOM 655 C C . LEU A 1 85 ? -5.518 2.257 0.620 1.00 90.25 85 LEU A C 1
ATOM 657 O O . LEU A 1 85 ? -5.163 2.025 1.779 1.00 90.25 85 LEU A O 1
ATOM 661 N N . SER A 1 86 ? -6.628 2.924 0.340 1.00 90.12 86 SER A N 1
ATOM 662 C CA . SER A 1 86 ? -7.611 3.312 1.346 1.00 90.12 86 SER A CA 1
ATOM 663 C C . SER A 1 86 ? -8.694 2.247 1.426 1.00 90.12 86 SER A C 1
ATOM 665 O O . SER A 1 86 ? -9.276 1.872 0.418 1.00 90.12 86 SER A O 1
ATOM 667 N N . VAL A 1 87 ? -8.976 1.765 2.629 1.00 88.44 87 VAL A N 1
ATOM 668 C CA . VAL A 1 87 ? -10.079 0.838 2.888 1.00 88.44 87 VAL A CA 1
ATOM 669 C C . VAL A 1 87 ? -11.147 1.573 3.683 1.00 88.44 87 VAL A C 1
ATOM 671 O O . VAL A 1 87 ? -10.822 2.270 4.647 1.00 88.44 87 VAL A O 1
ATOM 674 N N . SER A 1 88 ? -12.408 1.430 3.301 1.00 87.69 88 SER A N 1
ATOM 675 C CA . SER A 1 88 ? -13.567 2.047 3.952 1.00 87.69 88 SER A CA 1
ATOM 676 C C . SER A 1 88 ? -14.721 1.051 4.088 1.00 87.69 88 SER A C 1
ATOM 678 O O . SER A 1 88 ? -14.644 -0.078 3.614 1.00 87.69 88 SER A O 1
ATOM 680 N N . GLY A 1 89 ? -15.787 1.436 4.794 1.00 82.69 89 GLY A N 1
ATOM 681 C CA . GLY A 1 89 ? -16.988 0.602 4.921 1.00 82.69 89 GLY A CA 1
ATOM 682 C C . GLY A 1 89 ? -16.867 -0.564 5.907 1.00 82.69 89 GLY A C 1
ATOM 683 O O . GLY A 1 89 ? -17.787 -1.371 6.001 1.00 82.69 89 GLY A O 1
ATOM 684 N N . ILE A 1 90 ? -15.778 -0.648 6.682 1.00 81.69 90 ILE A N 1
ATOM 685 C CA . ILE A 1 90 ? -15.624 -1.684 7.709 1.00 81.69 90 ILE A CA 1
ATOM 686 C C . ILE A 1 90 ? -16.570 -1.371 8.877 1.00 81.69 90 ILE A C 1
ATOM 688 O O . ILE A 1 90 ? -16.387 -0.376 9.583 1.00 81.69 90 ILE A O 1
ATOM 692 N N . ASP A 1 91 ? -17.555 -2.234 9.133 1.00 76.88 91 ASP A N 1
ATOM 693 C CA . ASP A 1 91 ? -18.468 -2.065 10.269 1.00 76.88 91 ASP A CA 1
ATOM 694 C C . ASP A 1 91 ? -17.771 -2.404 11.597 1.00 76.88 91 ASP A C 1
ATOM 696 O O . ASP A 1 91 ? -17.862 -3.509 12.125 1.00 76.88 91 ASP A O 1
ATOM 700 N N . VAL A 1 92 ? -17.046 -1.440 12.164 1.00 68.94 92 VAL A N 1
ATOM 701 C CA . VAL A 1 92 ? -16.317 -1.619 13.433 1.00 68.94 92 VAL A CA 1
ATOM 702 C C . VAL A 1 92 ? -17.236 -1.912 14.622 1.00 68.94 92 VAL A C 1
ATOM 704 O O . VAL A 1 92 ? -16.785 -2.492 15.607 1.00 68.94 92 VAL A O 1
ATOM 707 N N . TRP A 1 93 ? -18.521 -1.560 14.549 1.00 63.94 93 TRP A N 1
ATOM 708 C CA . TRP A 1 93 ? -19.488 -1.758 15.632 1.00 63.94 93 TRP A CA 1
ATOM 709 C C . TRP A 1 93 ? -19.911 -3.220 15.783 1.00 63.94 93 TRP A C 1
ATOM 711 O O . TRP A 1 93 ? -20.095 -3.682 16.911 1.00 63.94 93 TRP A O 1
ATOM 721 N N . SER A 1 94 ? -19.980 -3.971 14.684 1.00 58.84 94 SER A N 1
ATOM 722 C CA . SER A 1 94 ? -20.212 -5.415 14.703 1.00 58.84 94 SER A CA 1
ATOM 723 C C . SER A 1 94 ? -19.052 -6.194 15.340 1.00 58.84 94 SER A C 1
ATOM 725 O O . SER A 1 94 ? -19.266 -7.317 15.796 1.00 58.84 94 SER A O 1
ATOM 727 N N . PHE A 1 95 ? -17.845 -5.616 15.412 1.00 56.56 95 PHE A N 1
ATOM 728 C CA . PHE A 1 95 ? -16.643 -6.268 15.962 1.00 56.56 95 PHE A CA 1
ATOM 729 C C . PHE A 1 95 ? -16.157 -5.675 17.297 1.00 56.56 95 PHE A C 1
ATOM 731 O O . PHE A 1 95 ? -15.489 -6.368 18.060 1.00 56.56 95 PHE A O 1
ATOM 738 N N . ALA A 1 96 ? -16.526 -4.435 17.640 1.00 54.59 96 ALA A N 1
ATOM 739 C CA . ALA A 1 96 ? -16.173 -3.789 18.913 1.00 54.59 96 ALA A CA 1
ATOM 740 C C . ALA A 1 96 ? -16.949 -4.342 20.129 1.00 54.59 96 ALA A C 1
ATOM 742 O O . ALA A 1 96 ? -16.684 -3.958 21.267 1.00 54.59 96 ALA A O 1
ATOM 743 N N . ALA A 1 97 ? -17.906 -5.246 19.907 1.00 46.25 97 ALA A N 1
ATOM 744 C CA . ALA A 1 97 ? -18.780 -5.787 20.944 1.00 46.25 97 ALA A CA 1
ATOM 745 C C . ALA A 1 97 ? -18.213 -7.000 21.720 1.00 46.25 97 ALA A C 1
ATOM 747 O O . ALA A 1 97 ? -18.963 -7.624 22.468 1.00 46.25 97 ALA A O 1
ATOM 748 N N . ASP A 1 98 ? -16.915 -7.317 21.608 1.00 48.31 98 ASP A N 1
ATOM 749 C CA . ASP A 1 98 ? -16.219 -8.256 22.511 1.00 48.31 98 ASP A CA 1
ATOM 750 C C . ASP A 1 98 ? -15.214 -7.510 23.404 1.00 48.31 98 ASP A C 1
ATOM 752 O O . ASP A 1 98 ? -14.006 -7.713 23.404 1.00 48.31 98 ASP A O 1
ATOM 756 N N . SER A 1 99 ? -15.722 -6.552 24.169 1.00 50.12 99 SER A N 1
ATOM 757 C CA . SER A 1 99 ? -15.088 -6.124 25.415 1.00 50.12 99 SER A CA 1
ATOM 758 C C . SER A 1 99 ? -16.112 -6.353 26.510 1.00 50.12 99 SER A C 1
ATOM 760 O O . SER A 1 99 ? -16.782 -5.432 26.972 1.00 50.12 99 SER A O 1
ATOM 762 N N . LYS A 1 100 ? -16.327 -7.632 26.832 1.00 45.84 100 LYS A N 1
ATOM 763 C CA . LYS A 1 100 ? -17.162 -8.016 27.963 1.00 45.84 100 LYS A CA 1
ATOM 764 C C . LYS A 1 100 ? -16.379 -7.752 29.250 1.00 45.84 100 LYS A C 1
ATOM 766 O O . LYS A 1 100 ? -15.264 -8.239 29.407 1.00 45.84 100 LYS A O 1
ATOM 771 N N . GLU A 1 101 ? -17.005 -6.930 30.083 1.00 45.34 101 GLU A N 1
ATOM 772 C CA . GLU A 1 101 ? -16.664 -6.527 31.455 1.00 45.34 101 GLU A CA 1
ATOM 773 C C . GLU A 1 101 ? -16.132 -7.651 32.358 1.00 45.34 101 GLU A C 1
ATOM 775 O O . GLU A 1 101 ? -16.632 -8.798 32.253 1.00 45.34 101 GLU A O 1
#

Radius of gyration: 16.49 Å; chains: 1; bounding box: 36×32×50 Å

Secondary structure (DSSP, 8-state):
------------SSSEEEEEE-GGG-TTSPPPPPTTS-EEEEEEEEE-SSS-EEEE-----STTPEEES-SEEEE-TT-EEEEEEEEE---HHHHTT----